Protein AF-A0A965PL81-F1 (afdb_monomer_lite)

Structure (mmCIF, N/CA/C/O backbone):
data_AF-A0A965PL81-F1
#
_entry.id   AF-A0A965PL81-F1
#
loop_
_atom_site.group_PDB
_atom_site.id
_atom_site.type_symbol
_atom_site.label_atom_id
_atom_site.label_alt_id
_atom_site.label_comp_id
_atom_site.label_asym_id
_atom_site.label_entity_id
_atom_site.label_seq_id
_atom_site.pdbx_PDB_ins_code
_atom_site.Cartn_x
_atom_site.Cartn_y
_atom_site.Cartn_z
_atom_site.occupancy
_atom_site.B_iso_or_equiv
_atom_site.auth_seq_id
_atom_site.auth_comp_id
_atom_site.auth_asym_id
_atom_site.auth_atom_id
_atom_site.pdbx_PDB_model_num
ATOM 1 N N . MET A 1 1 ? -4.608 -69.987 -64.973 1.00 38.00 1 MET A N 1
ATOM 2 C CA . MET A 1 1 ? -3.861 -70.265 -63.723 1.00 38.00 1 MET A CA 1
ATOM 3 C C . MET A 1 1 ? -4.511 -69.436 -62.620 1.00 38.00 1 MET A C 1
ATOM 5 O O . MET A 1 1 ? -4.410 -68.225 -62.672 1.00 38.00 1 MET A O 1
ATOM 9 N N . LEU A 1 2 ? -5.553 -69.946 -61.957 1.00 39.06 2 LEU A N 1
ATOM 10 C CA . LEU A 1 2 ? -5.552 -70.720 -60.700 1.00 39.06 2 LEU A CA 1
ATOM 11 C C . LEU A 1 2 ? -5.073 -69.939 -59.453 1.00 39.06 2 LEU A C 1
ATOM 13 O O . LEU A 1 2 ? -3.874 -69.808 -59.262 1.00 39.06 2 LEU A O 1
ATOM 17 N N . ARG A 1 3 ? -6.075 -69.593 -58.613 1.00 40.69 3 ARG A N 1
ATOM 18 C CA . ARG A 1 3 ? -6.125 -69.530 -57.124 1.00 40.69 3 ARG A CA 1
ATOM 19 C C . ARG A 1 3 ? -5.273 -68.430 -56.462 1.00 40.69 3 ARG A C 1
ATOM 21 O O . ARG A 1 3 ? -4.083 -68.348 -56.701 1.00 40.69 3 ARG A O 1
ATOM 28 N N . GLY A 1 4 ? -5.866 -67.464 -55.750 1.00 41.31 4 GLY A N 1
ATOM 29 C CA . GLY A 1 4 ? -6.492 -67.624 -54.420 1.00 41.31 4 GLY A CA 1
ATOM 30 C C . GLY A 1 4 ? -5.365 -67.520 -53.380 1.00 41.31 4 GLY A C 1
ATOM 31 O O . GLY A 1 4 ? -4.431 -68.296 -53.459 1.00 41.31 4 GLY A O 1
ATOM 32 N N . ASP A 1 5 ? -5.288 -66.523 -52.498 1.00 46.19 5 ASP A N 1
ATOM 33 C CA . ASP A 1 5 ? -6.242 -66.377 -51.406 1.00 46.19 5 ASP A CA 1
ATOM 34 C C . ASP A 1 5 ? -6.274 -64.976 -50.779 1.00 46.19 5 ASP A C 1
ATOM 36 O O . ASP A 1 5 ? -5.273 -64.275 -50.635 1.00 46.19 5 ASP A O 1
ATOM 40 N N . ARG A 1 6 ? -7.492 -64.613 -50.367 1.00 46.56 6 ARG A N 1
ATOM 41 C CA . ARG A 1 6 ? -7.801 -63.532 -49.433 1.00 46.56 6 ARG A CA 1
ATOM 42 C C . ARG A 1 6 ? -7.511 -64.026 -48.020 1.00 46.56 6 ARG A C 1
ATOM 44 O O . ARG A 1 6 ? -7.996 -65.090 -47.654 1.00 46.56 6 ARG A O 1
ATOM 51 N N . LEU A 1 7 ? -6.918 -63.178 -47.188 1.00 42.06 7 LEU A N 1
ATOM 52 C CA . LEU A 1 7 ? -7.217 -63.162 -45.757 1.00 42.06 7 LEU A CA 1
ATOM 53 C C . LEU A 1 7 ? -7.466 -61.713 -45.327 1.00 42.06 7 LEU A C 1
ATOM 55 O O . LEU A 1 7 ? -6.556 -60.895 -45.241 1.00 42.06 7 LEU A O 1
ATOM 59 N N . LEU A 1 8 ? -8.742 -61.407 -45.098 1.00 37.81 8 LEU A N 1
ATOM 60 C CA . LEU A 1 8 ? -9.190 -60.291 -44.271 1.00 37.81 8 LEU A CA 1
ATOM 61 C C . LEU A 1 8 ? -9.129 -60.748 -42.810 1.00 37.81 8 LEU A C 1
ATOM 63 O O . LEU A 1 8 ? -9.652 -61.820 -42.511 1.00 37.81 8 LEU A O 1
ATOM 67 N N . ASN A 1 9 ? -8.595 -59.921 -41.901 1.00 38.94 9 ASN A N 1
ATOM 68 C CA . ASN A 1 9 ? -9.014 -59.989 -40.500 1.00 38.94 9 ASN A CA 1
ATOM 69 C C . ASN A 1 9 ? -8.972 -58.646 -39.728 1.00 38.94 9 ASN A C 1
ATOM 71 O O . ASN A 1 9 ? -7.915 -58.060 -39.526 1.00 38.94 9 ASN A O 1
ATOM 75 N N . GLN A 1 10 ? -10.171 -58.219 -39.302 1.00 45.00 10 GLN A N 1
ATOM 76 C CA . GLN A 1 10 ? -10.599 -57.710 -37.979 1.00 45.00 10 GLN A CA 1
ATOM 77 C C . GLN A 1 10 ? -9.993 -56.471 -37.284 1.00 45.00 10 GLN A C 1
ATOM 79 O O . GLN A 1 10 ? -9.976 -56.412 -36.058 1.00 45.00 10 GLN A O 1
ATOM 84 N N . ALA A 1 11 ? -9.657 -55.396 -37.993 1.00 45.06 11 ALA A N 1
ATOM 85 C CA . ALA A 1 11 ? -9.572 -54.085 -37.326 1.00 45.06 11 ALA A CA 1
ATOM 86 C C . ALA A 1 11 ? -10.031 -52.958 -38.248 1.00 45.06 11 ALA A C 1
ATOM 88 O O . ALA A 1 11 ? -9.206 -52.277 -38.843 1.00 45.06 11 ALA A O 1
ATOM 89 N N . GLY A 1 12 ? -11.351 -52.799 -38.402 1.00 42.25 12 GLY A N 1
ATOM 90 C CA . GLY A 1 12 ? -11.991 -51.822 -39.288 1.00 42.25 12 GLY A CA 1
ATOM 91 C C . GLY A 1 12 ? -11.489 -50.386 -39.119 1.00 42.25 12 GLY A C 1
ATOM 92 O O . GLY A 1 12 ? -12.113 -49.578 -38.441 1.00 42.25 12 GLY A O 1
ATOM 93 N N . VAL A 1 13 ? -10.389 -50.053 -39.794 1.00 37.22 13 VAL A N 1
ATOM 94 C CA . VAL A 1 13 ? -9.856 -48.700 -39.907 1.00 37.22 13 VAL A CA 1
ATOM 95 C C . VAL A 1 13 ? -9.478 -48.462 -41.359 1.00 37.22 13 VAL A C 1
ATOM 97 O O . VAL A 1 13 ? -8.619 -49.124 -41.941 1.00 37.22 13 VAL A O 1
ATOM 100 N N . TRP A 1 14 ? -10.158 -47.487 -41.945 1.00 38.66 14 TRP A N 1
ATOM 101 C CA . TRP A 1 14 ? -9.882 -46.971 -43.270 1.00 38.66 14 TRP A CA 1
ATOM 102 C C . TRP A 1 14 ? -8.499 -46.313 -43.293 1.00 38.66 14 TRP A C 1
ATOM 104 O O . TRP A 1 14 ? -8.280 -45.285 -42.652 1.00 38.66 14 TRP A O 1
ATOM 114 N N . VAL A 1 15 ? -7.565 -46.871 -44.067 1.00 37.22 15 VAL A N 1
ATOM 115 C CA . VAL A 1 15 ? -6.313 -46.188 -44.414 1.00 37.22 15 VAL A CA 1
ATOM 116 C C . VAL A 1 15 ? -6.620 -45.187 -45.525 1.00 37.22 15 VAL A C 1
ATOM 118 O O . VAL A 1 15 ? -6.573 -45.506 -46.712 1.00 37.22 15 VAL A O 1
ATOM 121 N N . LEU A 1 16 ? -6.950 -43.953 -45.142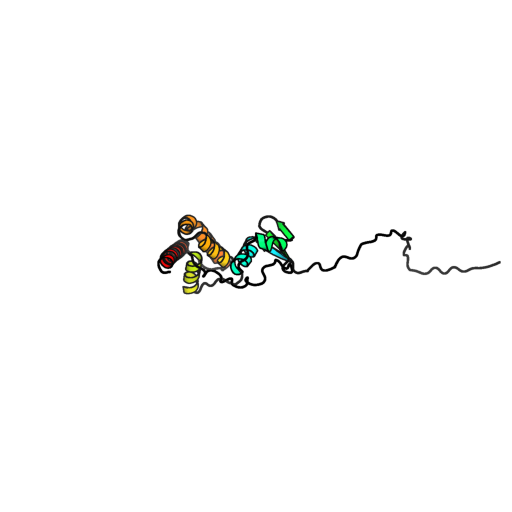 1.00 37.31 16 LEU A N 1
ATOM 122 C CA . LEU A 1 16 ? -7.003 -42.831 -46.074 1.00 37.31 16 LEU A CA 1
ATOM 123 C C . LEU A 1 16 ? -5.608 -42.216 -46.230 1.00 37.31 16 LEU A C 1
ATOM 125 O O . LEU A 1 16 ? -5.083 -41.503 -45.375 1.00 37.31 16 LEU A O 1
ATOM 129 N N . ARG A 1 17 ? -5.032 -42.561 -47.381 1.00 37.56 17 ARG A N 1
ATOM 130 C CA . ARG A 1 17 ? -3.884 -41.987 -48.088 1.00 37.56 17 ARG A CA 1
ATOM 131 C C . ARG A 1 17 ? -3.720 -40.484 -47.808 1.00 37.56 17 ARG A C 1
ATOM 133 O O . ARG A 1 17 ? -4.485 -39.667 -48.315 1.00 37.56 17 ARG A O 1
ATOM 140 N N . ARG A 1 18 ? -2.697 -40.103 -47.035 1.00 39.62 18 ARG A N 1
ATOM 141 C CA . ARG A 1 18 ? -2.335 -38.692 -46.836 1.00 39.62 18 ARG A CA 1
ATOM 142 C C . ARG A 1 18 ? -1.296 -38.285 -47.885 1.00 39.62 18 ARG A C 1
ATOM 144 O O . ARG A 1 18 ? -0.189 -38.811 -47.919 1.00 39.62 18 ARG A O 1
ATOM 151 N N . VAL A 1 19 ? -1.711 -37.379 -48.766 1.00 42.94 19 VAL A N 1
ATOM 152 C CA . VAL A 1 19 ? -0.905 -36.725 -49.803 1.00 42.94 19 VAL A CA 1
ATOM 153 C C . VAL A 1 19 ? 0.220 -35.910 -49.157 1.00 42.94 19 VAL A C 1
ATOM 155 O O . VAL A 1 19 ? 0.009 -35.229 -48.152 1.00 42.94 19 VAL A O 1
ATOM 158 N N . GLN A 1 20 ? 1.416 -35.998 -49.743 1.00 45.69 20 GLN A N 1
ATOM 159 C CA . GLN A 1 20 ? 2.579 -35.182 -49.410 1.00 45.69 20 GLN A CA 1
ATOM 160 C C . GLN A 1 20 ? 2.272 -33.698 -49.646 1.00 45.69 20 GLN A C 1
ATOM 162 O O . GLN A 1 20 ? 2.027 -33.275 -50.770 1.00 45.69 20 GLN A O 1
ATOM 167 N N . GLY A 1 21 ? 2.327 -32.907 -48.578 1.00 37.59 21 GLY A N 1
ATOM 168 C CA . GLY A 1 21 ? 2.384 -31.452 -48.629 1.00 37.59 21 GLY A CA 1
ATOM 169 C C . GLY A 1 21 ? 3.573 -30.998 -47.799 1.00 37.59 21 GLY A C 1
ATOM 170 O O . GLY A 1 21 ? 3.493 -30.945 -46.573 1.00 37.59 21 GLY A O 1
ATOM 171 N N . GLN A 1 22 ? 4.689 -30.722 -48.471 1.00 43.94 22 GLN A N 1
ATOM 172 C CA . GLN A 1 22 ? 5.864 -30.100 -47.877 1.00 43.94 22 GLN A CA 1
ATOM 173 C C . GLN A 1 22 ? 5.470 -28.752 -47.257 1.00 43.94 22 GLN A C 1
ATOM 175 O O . GLN A 1 22 ? 5.008 -27.848 -47.948 1.00 43.94 22 GLN A O 1
ATOM 180 N N . ARG A 1 23 ? 5.696 -28.594 -45.952 1.00 38.44 23 ARG A N 1
ATOM 181 C CA . ARG A 1 23 ? 5.949 -27.284 -45.348 1.00 38.44 23 ARG A CA 1
ATOM 182 C C . ARG A 1 23 ? 7.302 -27.354 -44.676 1.00 38.44 23 ARG A C 1
ATOM 184 O O . ARG A 1 23 ? 7.455 -27.951 -43.614 1.00 38.44 23 ARG A O 1
ATOM 191 N N . HIS A 1 24 ? 8.277 -26.738 -45.329 1.00 37.88 24 HIS A N 1
ATOM 192 C CA . HIS A 1 24 ? 9.499 -26.302 -44.683 1.00 37.88 24 HIS A CA 1
ATOM 193 C C . HIS A 1 24 ? 9.115 -25.309 -43.578 1.00 37.88 24 HIS A C 1
ATOM 195 O O . HIS A 1 24 ? 8.862 -24.140 -43.853 1.00 37.88 24 HIS A O 1
ATOM 201 N N . TYR A 1 25 ? 9.041 -25.776 -42.333 1.00 37.16 25 TYR A N 1
ATOM 202 C CA . TYR A 1 25 ? 9.106 -24.895 -41.173 1.00 37.16 25 TYR A CA 1
ATOM 203 C C . TYR A 1 25 ? 10.562 -24.829 -40.732 1.00 37.16 25 TYR A C 1
ATOM 205 O O . TYR A 1 25 ? 11.139 -25.801 -40.242 1.00 37.16 25 TYR A O 1
ATOM 213 N N . LEU A 1 26 ? 11.164 -23.671 -40.982 1.00 44.38 26 LEU A N 1
ATOM 214 C CA . LEU A 1 26 ? 12.484 -23.318 -40.495 1.00 44.38 26 LEU A CA 1
ATOM 215 C C . LEU A 1 26 ? 12.521 -23.474 -38.969 1.00 44.38 26 LEU A C 1
ATOM 217 O O . LEU A 1 26 ? 11.655 -22.984 -38.245 1.00 44.38 26 LEU A O 1
ATOM 221 N N . ARG A 1 27 ? 13.550 -24.184 -38.503 1.00 47.59 27 ARG A N 1
ATOM 222 C CA . ARG A 1 27 ? 13.958 -24.286 -37.101 1.00 47.59 27 ARG A CA 1
ATOM 223 C C . ARG A 1 27 ? 14.073 -22.893 -36.475 1.00 47.59 27 ARG A C 1
ATOM 225 O O . ARG A 1 27 ? 14.842 -22.069 -36.958 1.00 47.59 27 ARG A O 1
ATOM 232 N N . GLY A 1 28 ? 13.409 -22.694 -35.339 1.00 36.81 28 GLY A N 1
ATOM 233 C CA . GLY A 1 28 ? 13.574 -21.512 -34.493 1.00 36.81 28 GLY A CA 1
ATOM 234 C C . GLY A 1 28 ? 12.980 -21.713 -33.098 1.00 36.81 28 GLY A C 1
ATOM 235 O O . GLY A 1 28 ? 11.878 -21.265 -32.840 1.00 36.81 28 GLY A O 1
ATOM 236 N N . ARG A 1 29 ? 13.725 -22.422 -32.236 1.00 44.75 29 ARG A N 1
ATOM 237 C CA . ARG A 1 29 ? 13.631 -22.520 -30.759 1.00 44.75 29 ARG A CA 1
ATOM 238 C C . ARG A 1 29 ? 12.259 -22.696 -30.080 1.00 44.75 29 ARG A C 1
ATOM 240 O O . ARG A 1 29 ? 11.475 -21.773 -29.912 1.00 44.75 29 ARG A O 1
ATOM 247 N N . ALA A 1 30 ? 12.109 -23.881 -29.490 1.00 44.75 30 ALA A N 1
ATOM 248 C CA . ALA A 1 30 ? 11.284 -24.137 -28.320 1.00 44.75 30 ALA A CA 1
ATOM 249 C C . ALA A 1 30 ? 11.799 -23.389 -27.071 1.00 44.75 30 ALA A C 1
ATOM 251 O O . ALA A 1 30 ? 12.990 -23.453 -26.774 1.00 44.75 30 ALA A O 1
ATOM 252 N N . MET A 1 31 ? 10.890 -22.722 -26.352 1.00 41.06 31 MET A N 1
ATOM 253 C CA . MET A 1 31 ? 10.660 -22.796 -24.893 1.00 41.06 31 MET A CA 1
ATOM 254 C C . MET A 1 31 ? 9.582 -21.756 -24.555 1.00 41.06 31 MET A C 1
ATOM 256 O O . MET A 1 31 ? 9.882 -20.594 -24.305 1.00 41.06 31 MET A O 1
ATOM 260 N N . GLN A 1 32 ? 8.308 -22.152 -24.595 1.00 50.53 32 GLN A N 1
ATOM 261 C CA . GLN A 1 32 ? 7.257 -21.368 -23.944 1.00 50.53 32 GLN A CA 1
ATOM 262 C C . GLN A 1 32 ? 7.434 -21.601 -22.442 1.00 50.53 32 GLN A C 1
ATOM 264 O O . GLN A 1 32 ? 7.068 -22.658 -21.932 1.00 50.53 32 GLN A O 1
ATOM 269 N N . SER A 1 33 ? 8.111 -20.677 -21.761 1.00 46.44 33 SER A N 1
ATOM 270 C CA . SER A 1 33 ? 8.292 -20.733 -20.312 1.00 46.44 33 SER A CA 1
ATOM 271 C C . SER A 1 33 ? 6.929 -20.796 -19.625 1.00 46.44 33 SER A C 1
ATOM 273 O O . SER A 1 33 ? 6.115 -19.885 -19.732 1.00 46.44 33 SER A O 1
ATOM 275 N N . THR A 1 34 ? 6.684 -21.881 -18.898 1.00 59.72 34 THR A N 1
ATOM 276 C CA . THR A 1 34 ? 5.443 -22.192 -18.170 1.00 59.72 34 THR A CA 1
ATOM 277 C C . THR A 1 34 ? 5.207 -21.333 -16.923 1.00 59.72 34 THR A C 1
ATOM 279 O O . THR A 1 34 ? 4.278 -21.586 -16.163 1.00 59.72 34 THR A O 1
ATOM 282 N N . SER A 1 35 ? 6.019 -20.305 -16.681 1.00 80.62 35 SER A N 1
ATOM 283 C CA . SER A 1 35 ? 5.979 -19.489 -15.464 1.00 80.62 35 SER A CA 1
ATOM 284 C C . SER A 1 35 ? 5.274 -18.152 -15.686 1.00 80.62 35 SER A C 1
ATOM 286 O O . SER A 1 35 ? 5.841 -17.079 -15.449 1.00 80.62 35 SER A O 1
ATOM 288 N N . VAL A 1 36 ? 4.035 -18.218 -16.161 1.00 91.88 36 VAL A N 1
ATOM 289 C CA . VAL A 1 36 ? 3.173 -17.048 -16.325 1.00 91.88 36 VAL A CA 1
ATOM 290 C C . VAL A 1 36 ? 2.266 -16.912 -15.106 1.00 91.88 36 VAL A C 1
ATOM 292 O O . VAL A 1 36 ? 1.676 -17.891 -14.657 1.00 91.88 36 VAL A O 1
ATOM 295 N N . ILE A 1 37 ? 2.145 -15.698 -14.574 1.00 92.88 37 ILE A N 1
ATOM 296 C CA . ILE A 1 37 ? 1.226 -15.383 -13.475 1.00 92.88 37 ILE A CA 1
ATOM 297 C C . ILE A 1 37 ? 0.211 -14.334 -13.917 1.00 92.88 37 ILE A C 1
ATOM 299 O O . ILE A 1 37 ? 0.541 -13.435 -14.692 1.00 92.88 37 ILE A O 1
ATOM 303 N N . VAL A 1 38 ? -1.008 -14.417 -13.386 1.00 93.31 38 VAL A N 1
ATOM 304 C CA . VAL A 1 38 ? -1.975 -13.318 -13.453 1.00 93.31 38 VAL A CA 1
ATOM 305 C C . VAL A 1 38 ? -1.866 -12.532 -12.158 1.00 93.31 38 VAL A C 1
ATOM 307 O O . VAL A 1 38 ? -1.986 -13.089 -11.068 1.00 93.31 38 VAL A O 1
ATOM 310 N N . ALA A 1 39 ? -1.600 -11.242 -12.281 1.00 90.75 39 ALA A N 1
ATOM 311 C CA . ALA A 1 39 ? -1.402 -10.343 -11.159 1.00 90.75 39 ALA A CA 1
ATOM 312 C C . ALA A 1 39 ? -2.066 -9.004 -11.460 1.00 90.75 39 ALA A C 1
ATOM 314 O O . ALA A 1 39 ? -2.256 -8.633 -12.618 1.00 90.75 39 ALA A O 1
ATOM 315 N N . LYS A 1 40 ? -2.400 -8.243 -10.422 1.00 91.38 40 LYS A N 1
ATOM 316 C CA . LYS A 1 40 ? -2.841 -6.863 -10.623 1.00 91.38 40 LYS A CA 1
ATOM 317 C C . LYS A 1 40 ? -1.669 -5.991 -11.070 1.00 91.38 40 LYS A C 1
ATOM 319 O O . LYS A 1 40 ? -0.540 -6.216 -10.625 1.00 91.38 40 LYS A O 1
ATOM 324 N N . ARG A 1 41 ? -1.916 -4.968 -11.894 1.00 91.88 41 ARG A N 1
ATOM 325 C CA . ARG A 1 41 ? -0.883 -4.021 -12.356 1.00 91.88 41 ARG A CA 1
ATOM 326 C C . ARG A 1 41 ? -0.087 -3.467 -11.177 1.00 91.88 41 ARG A C 1
ATOM 328 O O . ARG A 1 41 ? 1.145 -3.446 -11.219 1.00 91.88 41 ARG A O 1
ATOM 335 N N . TRP A 1 42 ? -0.779 -3.098 -10.098 1.00 84.69 42 TRP A N 1
ATOM 336 C CA . TRP A 1 42 ? -0.139 -2.573 -8.896 1.00 84.69 42 TRP A CA 1
ATOM 337 C C . TRP A 1 42 ? 0.864 -3.564 -8.288 1.00 84.69 42 TRP A C 1
ATOM 339 O O . TRP A 1 42 ? 1.903 -3.144 -7.797 1.00 84.69 42 TRP A O 1
ATOM 349 N N . GLN A 1 43 ? 0.630 -4.879 -8.351 1.00 88.19 43 GLN A N 1
ATOM 350 C CA . GLN A 1 43 ? 1.556 -5.874 -7.789 1.00 88.19 43 GLN A CA 1
ATOM 351 C C . GLN A 1 43 ? 2.899 -5.873 -8.531 1.00 88.19 43 GLN A C 1
ATOM 353 O O . GLN A 1 43 ? 3.957 -5.996 -7.906 1.00 88.19 43 GLN A O 1
ATOM 358 N N . LEU A 1 44 ? 2.872 -5.682 -9.855 1.00 92.00 44 LEU A N 1
ATOM 359 C CA . LEU A 1 44 ? 4.087 -5.521 -10.649 1.00 92.00 44 LEU A CA 1
ATOM 360 C C . LEU A 1 44 ? 4.774 -4.185 -10.345 1.00 92.00 44 LEU A C 1
ATOM 362 O O . LEU A 1 44 ? 5.987 -4.172 -10.139 1.00 92.00 44 LEU A O 1
ATOM 366 N N . GLU A 1 45 ? 4.018 -3.088 -10.240 1.00 89.69 45 GLU A N 1
ATOM 367 C CA . GLU A 1 45 ? 4.549 -1.778 -9.827 1.00 89.69 45 GLU A CA 1
ATOM 368 C C . GLU A 1 45 ? 5.266 -1.853 -8.477 1.00 89.69 45 GLU A C 1
ATOM 370 O O . GLU A 1 45 ? 6.369 -1.325 -8.328 1.00 89.69 45 GLU A O 1
ATOM 375 N N . GLN A 1 46 ? 4.689 -2.569 -7.509 1.00 83.06 46 GLN A N 1
ATOM 376 C CA . GLN A 1 46 ? 5.305 -2.740 -6.197 1.00 83.06 46 GLN A CA 1
ATOM 377 C C . GLN A 1 46 ? 6.626 -3.488 -6.270 1.00 83.06 46 GLN A C 1
ATOM 379 O O . GLN A 1 46 ? 7.607 -3.076 -5.646 1.00 83.06 46 GLN A O 1
ATOM 384 N N . ARG A 1 47 ? 6.672 -4.562 -7.060 1.00 89.94 47 ARG A N 1
ATOM 385 C CA . ARG A 1 47 ? 7.911 -5.305 -7.284 1.00 89.94 47 ARG A CA 1
ATOM 386 C C . ARG A 1 47 ? 8.970 -4.431 -7.952 1.00 89.94 47 ARG A C 1
ATOM 388 O O . ARG A 1 47 ? 10.133 -4.511 -7.569 1.00 89.94 47 ARG A O 1
ATOM 395 N N . CYS A 1 48 ? 8.568 -3.586 -8.899 1.00 91.25 48 CYS A N 1
ATOM 396 C CA . CYS A 1 48 ? 9.457 -2.647 -9.573 1.00 91.25 48 CYS A CA 1
ATOM 397 C C . CYS A 1 48 ? 10.054 -1.637 -8.584 1.00 91.25 48 CYS A C 1
ATOM 399 O O . CYS A 1 48 ? 11.275 -1.552 -8.475 1.00 91.25 48 CYS A O 1
ATOM 401 N N . ARG A 1 49 ? 9.223 -0.966 -7.776 1.00 83.50 49 ARG A N 1
ATOM 402 C CA . ARG A 1 49 ? 9.685 0.012 -6.772 1.00 83.50 49 ARG A CA 1
ATOM 403 C C . ARG A 1 49 ? 10.595 -0.593 -5.706 1.00 83.50 49 ARG A C 1
ATOM 405 O O . ARG A 1 49 ? 11.591 0.013 -5.339 1.00 83.50 49 ARG A O 1
ATOM 412 N N . GLN A 1 50 ? 10.295 -1.804 -5.233 1.00 82.44 50 GLN A N 1
ATOM 413 C CA . GLN A 1 50 ? 11.154 -2.506 -4.269 1.00 82.44 50 GLN A CA 1
ATOM 414 C C . GLN A 1 50 ? 12.546 -2.825 -4.831 1.00 82.44 50 GLN A C 1
ATOM 416 O O . GLN A 1 50 ? 13.464 -3.107 -4.067 1.00 82.44 50 GLN A O 1
ATOM 421 N N . ARG A 1 51 ? 12.692 -2.836 -6.159 1.00 91.12 51 ARG A N 1
ATOM 422 C CA . ARG A 1 51 ? 13.871 -3.357 -6.851 1.00 91.12 51 ARG A CA 1
ATOM 423 C C . ARG A 1 51 ? 14.567 -2.312 -7.731 1.00 91.12 51 ARG A C 1
ATOM 425 O O . ARG A 1 51 ? 15.553 -2.652 -8.376 1.00 91.12 51 ARG A O 1
ATOM 432 N N . GLY A 1 52 ? 14.074 -1.073 -7.767 1.00 90.31 52 GLY A N 1
ATOM 433 C CA . GLY A 1 52 ? 14.655 0.018 -8.554 1.00 90.31 52 GLY A CA 1
ATOM 434 C C . GLY A 1 52 ? 14.308 -0.000 -10.043 1.00 90.31 52 GLY A C 1
ATOM 435 O O . GLY A 1 52 ? 15.072 0.512 -10.859 1.00 90.31 52 GLY A O 1
ATOM 436 N N . TYR A 1 53 ? 13.185 -0.609 -10.420 1.00 93.38 53 TYR A N 1
ATOM 437 C CA . TYR A 1 53 ? 12.690 -0.632 -11.799 1.00 93.38 53 TYR A CA 1
ATOM 438 C C . TYR A 1 53 ? 11.458 0.265 -11.951 1.00 93.38 53 TYR A C 1
ATOM 440 O O . TYR A 1 53 ? 10.741 0.547 -10.989 1.00 93.38 53 TYR A O 1
ATOM 448 N N . THR A 1 54 ? 11.175 0.657 -13.184 1.00 92.62 54 THR A N 1
ATOM 449 C CA . THR A 1 54 ? 9.918 1.264 -13.627 1.00 92.62 54 THR A CA 1
ATOM 450 C C . THR A 1 54 ? 9.084 0.245 -14.405 1.00 92.62 54 THR A C 1
ATOM 452 O O . THR A 1 54 ? 9.617 -0.727 -14.944 1.00 92.62 54 THR A O 1
ATOM 455 N N . LEU A 1 55 ? 7.769 0.470 -14.522 1.00 93.25 55 LEU A N 1
ATOM 456 C CA . LEU A 1 55 ? 6.917 -0.393 -15.353 1.00 93.25 55 LEU A CA 1
ATOM 457 C C . LEU A 1 55 ? 7.354 -0.436 -16.815 1.00 93.25 55 LEU A C 1
ATOM 459 O O . LEU A 1 55 ? 7.206 -1.469 -17.459 1.00 93.25 55 LEU A O 1
ATOM 463 N N . ASN A 1 56 ? 7.861 0.683 -17.333 1.00 94.31 56 ASN A N 1
ATOM 464 C CA . ASN A 1 56 ? 8.283 0.770 -18.722 1.00 94.31 56 ASN A CA 1
ATOM 465 C C . ASN A 1 56 ? 9.499 -0.129 -18.988 1.00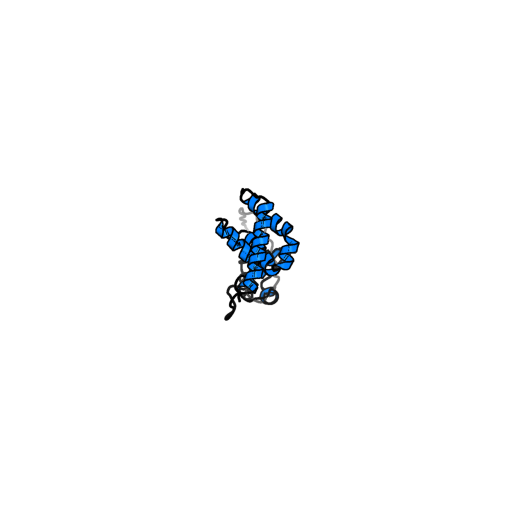 94.31 56 ASN A C 1
ATOM 467 O O . ASN A 1 56 ? 9.514 -0.870 -19.964 1.00 94.31 56 ASN A O 1
ATOM 471 N N . GLU A 1 57 ? 10.474 -0.139 -18.075 1.00 93.00 57 GLU A N 1
ATOM 472 C CA . GLU A 1 57 ? 11.660 -1.001 -18.179 1.00 93.00 57 GLU A CA 1
ATOM 473 C C . GLU A 1 57 ? 11.311 -2.493 -18.164 1.00 93.00 57 GLU A C 1
ATOM 475 O O . GLU A 1 57 ? 11.962 -3.290 -18.837 1.00 93.00 57 GLU A O 1
ATOM 480 N N . VAL A 1 58 ? 10.274 -2.880 -17.416 1.00 95.44 58 VAL A N 1
ATOM 481 C CA . VAL A 1 58 ? 9.856 -4.284 -17.306 1.00 95.44 58 VAL A CA 1
ATOM 482 C C . VAL A 1 58 ? 8.726 -4.646 -18.269 1.00 95.44 58 VAL A C 1
ATOM 484 O O . VAL A 1 58 ? 8.268 -5.785 -18.254 1.00 95.44 58 VAL A O 1
ATOM 487 N N . ALA A 1 59 ? 8.262 -3.724 -19.118 1.00 93.94 59 ALA A N 1
ATOM 488 C CA . ALA A 1 59 ? 7.059 -3.913 -19.933 1.00 93.94 59 ALA A CA 1
ATOM 489 C C . ALA A 1 59 ? 7.122 -5.168 -20.819 1.00 93.94 59 ALA A C 1
ATOM 491 O O . ALA A 1 59 ? 6.092 -5.791 -21.059 1.00 93.94 59 ALA A O 1
ATOM 492 N N . ALA A 1 60 ? 8.326 -5.579 -21.229 1.00 93.38 60 ALA A N 1
ATOM 493 C CA . ALA A 1 60 ? 8.560 -6.776 -22.033 1.00 93.38 60 ALA A CA 1
ATOM 494 C C . ALA A 1 60 ? 8.200 -8.098 -21.323 1.00 93.38 60 ALA A C 1
ATOM 496 O O . ALA A 1 60 ? 7.975 -9.096 -21.996 1.00 93.38 60 ALA A O 1
ATOM 497 N N . CYS A 1 61 ? 8.115 -8.129 -19.984 1.00 94.81 61 CYS A N 1
ATOM 498 C CA . CYS A 1 61 ? 7.624 -9.314 -19.269 1.00 94.81 61 CYS A CA 1
ATOM 499 C C . CYS A 1 61 ? 6.089 -9.399 -19.215 1.00 94.81 61 CYS A C 1
ATOM 501 O O . CYS A 1 61 ? 5.552 -10.409 -18.771 1.00 94.81 61 CYS A O 1
ATOM 503 N N . VAL A 1 62 ? 5.362 -8.363 -19.646 1.00 95.50 62 VAL A N 1
ATOM 504 C CA . VAL A 1 62 ? 3.894 -8.358 -19.662 1.00 95.50 62 VAL A CA 1
ATOM 505 C C . VAL A 1 62 ? 3.413 -8.905 -21.003 1.00 95.50 62 VAL A C 1
ATOM 507 O O . VAL A 1 62 ? 3.581 -8.256 -22.032 1.00 95.50 62 VAL A O 1
ATOM 510 N N . VAL A 1 63 ? 2.794 -10.085 -20.991 1.00 95.06 63 VAL A N 1
ATOM 511 C CA . VAL A 1 63 ? 2.366 -10.794 -22.211 1.00 95.06 63 VAL A CA 1
ATOM 512 C C . VAL A 1 63 ? 0.900 -10.545 -22.572 1.00 95.06 63 VAL A C 1
ATOM 514 O O . VAL A 1 63 ? 0.527 -10.699 -23.731 1.00 95.06 63 VAL A O 1
ATOM 517 N N . ALA A 1 64 ? 0.069 -10.127 -21.611 1.00 94.62 64 ALA A N 1
ATOM 518 C CA . ALA A 1 64 ? -1.302 -9.677 -21.865 1.00 94.62 64 ALA A CA 1
ATOM 519 C C . ALA A 1 64 ? -1.774 -8.668 -20.808 1.00 94.62 64 ALA A C 1
ATOM 521 O O . ALA A 1 64 ? -1.306 -8.679 -19.665 1.00 94.62 64 ALA A O 1
ATOM 522 N N . ARG A 1 65 ? -2.719 -7.801 -21.187 1.00 96.12 65 ARG A N 1
ATOM 523 C CA . ARG A 1 65 ? -3.328 -6.786 -20.317 1.00 96.12 65 ARG A CA 1
ATOM 524 C C . ARG A 1 65 ? -4.845 -6.850 -20.452 1.00 96.12 65 ARG A C 1
ATOM 526 O O . ARG A 1 65 ? -5.351 -6.704 -21.559 1.00 96.12 65 ARG A O 1
ATOM 533 N N . ASP A 1 66 ? -5.535 -7.018 -19.332 1.00 94.06 66 ASP A N 1
ATOM 534 C CA . ASP A 1 66 ? -6.991 -6.948 -19.229 1.00 94.06 66 ASP A CA 1
ATOM 535 C C . ASP A 1 66 ? -7.369 -6.002 -18.082 1.00 94.06 66 ASP A C 1
ATOM 537 O O . ASP A 1 66 ? -7.364 -6.371 -16.904 1.00 94.06 66 ASP A O 1
ATOM 541 N N . GLY A 1 67 ? -7.586 -4.727 -18.416 1.00 91.50 67 GLY A N 1
ATOM 542 C CA . GLY A 1 67 ? -7.773 -3.664 -17.429 1.00 91.50 67 GLY A CA 1
ATOM 543 C C . GLY A 1 67 ? -6.626 -3.614 -16.409 1.00 91.50 67 GLY A C 1
ATOM 544 O O . GLY A 1 67 ? -5.465 -3.383 -16.764 1.00 91.50 67 GLY A O 1
ATOM 545 N N . ASP A 1 68 ? -6.963 -3.841 -15.136 1.00 89.94 68 ASP A N 1
ATOM 546 C CA . ASP A 1 68 ? -6.004 -3.898 -14.023 1.00 89.94 68 ASP A CA 1
ATOM 547 C C . ASP A 1 68 ? -5.372 -5.291 -13.822 1.00 89.94 68 ASP A C 1
ATOM 549 O O . ASP A 1 68 ? -4.441 -5.442 -13.039 1.00 89.94 68 ASP A O 1
ATOM 553 N N . SER A 1 69 ? -5.846 -6.327 -14.515 1.00 93.12 69 SER A N 1
ATOM 554 C CA . SER A 1 69 ? -5.312 -7.691 -14.431 1.00 93.12 69 SER A CA 1
ATOM 555 C C . SER A 1 69 ? -4.314 -7.933 -15.566 1.00 93.12 69 SER A C 1
ATOM 557 O O . SER A 1 69 ? -4.667 -7.946 -16.744 1.00 93.12 69 SER A O 1
ATOM 559 N N . TRP A 1 70 ? -3.036 -8.094 -15.236 1.00 95.62 70 TRP A N 1
ATOM 560 C CA . TRP A 1 70 ? -1.958 -8.303 -16.201 1.00 95.62 70 TRP A CA 1
ATOM 561 C C . TRP A 1 70 ? -1.425 -9.728 -16.120 1.00 95.62 70 TRP A C 1
ATOM 563 O O . TRP A 1 70 ? -1.266 -10.301 -15.042 1.00 95.62 70 TRP A O 1
ATOM 573 N N . THR A 1 71 ? -1.119 -10.286 -17.285 1.00 95.56 71 THR A N 1
ATOM 574 C CA . THR A 1 71 ? -0.485 -11.595 -17.422 1.00 95.56 71 THR A CA 1
ATOM 575 C C . THR A 1 71 ? 1.011 -11.377 -17.619 1.00 95.56 71 THR A C 1
ATOM 577 O O . THR A 1 71 ? 1.420 -10.688 -18.556 1.00 95.56 71 THR A O 1
ATOM 580 N N . ILE A 1 72 ? 1.825 -11.914 -16.713 1.00 95.12 72 ILE A N 1
ATOM 581 C CA . ILE A 1 72 ? 3.249 -11.593 -16.588 1.00 95.12 72 ILE A CA 1
ATOM 582 C C . ILE A 1 72 ? 4.067 -12.872 -16.718 1.00 95.12 72 ILE A C 1
ATOM 584 O O . ILE A 1 72 ? 3.902 -13.798 -15.923 1.00 95.12 72 ILE A O 1
ATOM 588 N N . ASP A 1 73 ? 4.984 -12.905 -17.680 1.00 94.81 73 ASP A N 1
ATOM 589 C CA . ASP A 1 73 ? 5.993 -13.950 -17.790 1.00 94.81 73 ASP A CA 1
ATOM 590 C C . ASP A 1 73 ? 7.129 -13.690 -16.790 1.00 94.81 73 ASP A C 1
ATOM 592 O O . ASP A 1 73 ? 7.984 -12.819 -16.969 1.00 94.81 73 ASP A O 1
ATOM 596 N N . THR A 1 74 ? 7.156 -14.476 -15.717 1.00 93.19 74 THR A N 1
ATOM 597 C CA . THR A 1 74 ? 8.184 -14.373 -14.672 1.00 93.19 74 THR A CA 1
ATOM 598 C C . THR A 1 74 ? 9.527 -15.000 -15.073 1.00 93.19 74 THR A C 1
ATOM 600 O O . THR A 1 74 ? 10.540 -14.777 -14.397 1.00 93.19 74 THR A O 1
ATOM 603 N N . ALA A 1 75 ? 9.583 -15.743 -16.187 1.00 92.44 75 ALA A N 1
ATOM 604 C CA . ALA A 1 75 ? 10.821 -16.241 -16.789 1.00 92.44 75 ALA A CA 1
ATOM 605 C C . ALA A 1 75 ? 11.468 -15.227 -17.746 1.00 92.44 75 ALA A C 1
ATOM 607 O O . ALA A 1 75 ? 12.665 -15.342 -18.028 1.00 92.44 75 ALA A O 1
ATOM 608 N N . HIS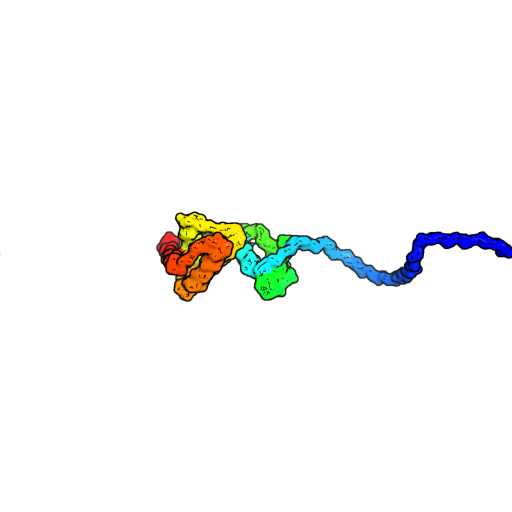 A 1 76 ? 10.758 -14.178 -18.159 1.00 91.94 76 HIS A N 1
ATOM 609 C CA . HIS A 1 76 ? 11.325 -13.157 -19.034 1.00 91.94 76 HIS A CA 1
ATOM 610 C C . HIS A 1 76 ? 12.548 -12.454 -18.390 1.00 91.94 76 HIS A C 1
ATOM 612 O O . HIS A 1 76 ? 12.515 -12.139 -17.196 1.00 91.94 76 HIS A O 1
ATOM 618 N N . PRO A 1 77 ? 13.641 -12.162 -19.129 1.00 93.06 77 PRO A N 1
ATOM 619 C CA . PRO A 1 77 ? 14.823 -11.475 -18.585 1.00 93.06 77 PRO A CA 1
ATOM 620 C C . PRO A 1 77 ? 14.527 -10.105 -17.961 1.00 93.06 77 PRO A C 1
ATOM 622 O O . PRO A 1 77 ? 15.141 -9.742 -16.965 1.00 93.06 77 PRO A O 1
ATOM 625 N N . ALA A 1 78 ? 13.551 -9.378 -18.512 1.00 92.31 78 ALA A N 1
ATOM 626 C CA . ALA A 1 78 ? 13.103 -8.088 -17.982 1.00 92.31 78 ALA A CA 1
ATOM 627 C C . ALA A 1 78 ? 12.245 -8.196 -16.706 1.00 92.31 78 ALA A C 1
ATOM 629 O O . ALA A 1 78 ? 11.916 -7.172 -16.114 1.00 92.31 78 ALA A O 1
ATOM 630 N N . TYR A 1 79 ? 11.849 -9.401 -16.276 1.00 93.94 79 TYR A N 1
ATOM 631 C CA . TYR A 1 79 ? 11.110 -9.549 -15.026 1.00 93.94 79 TYR A CA 1
ATOM 632 C C . TYR A 1 79 ? 12.029 -9.195 -13.843 1.00 93.94 79 TYR A C 1
ATOM 634 O O . TYR A 1 79 ? 13.095 -9.803 -13.694 1.00 93.94 79 TYR A O 1
ATOM 642 N N . PRO A 1 80 ? 11.647 -8.245 -12.970 1.00 92.88 80 PRO A N 1
ATOM 643 C CA . PRO A 1 80 ? 12.532 -7.728 -11.931 1.00 92.88 80 PRO A CA 1
ATOM 644 C C . PRO A 1 80 ? 12.671 -8.765 -10.817 1.00 92.88 80 PRO A C 1
ATOM 646 O O . PRO A 1 80 ? 11.907 -8.718 -9.861 1.00 92.88 80 PRO A O 1
ATOM 649 N N . ARG A 1 81 ? 13.596 -9.734 -10.931 1.00 92.69 81 ARG A N 1
ATOM 650 C CA . ARG A 1 81 ? 13.797 -10.845 -9.966 1.00 92.69 81 ARG A CA 1
ATOM 651 C C . ARG A 1 81 ? 14.558 -10.460 -8.702 1.00 92.69 81 ARG A C 1
ATOM 653 O O . ARG A 1 81 ? 14.256 -11.009 -7.645 1.00 92.69 81 ARG A O 1
ATOM 660 N N . GLY A 1 82 ? 15.473 -9.508 -8.804 1.00 90.38 82 GLY A N 1
ATOM 661 C CA . GLY A 1 82 ? 16.228 -8.934 -7.692 1.00 90.38 82 GLY A CA 1
ATOM 662 C C . GLY A 1 82 ? 16.306 -7.418 -7.832 1.00 90.38 82 GLY A C 1
ATOM 663 O O . GLY A 1 82 ? 15.910 -6.883 -8.869 1.00 90.38 82 GLY A O 1
ATOM 664 N N . ALA A 1 83 ? 16.775 -6.734 -6.789 1.00 90.50 83 ALA A N 1
ATOM 665 C CA . ALA A 1 83 ? 17.063 -5.304 -6.859 1.00 90.50 83 ALA A CA 1
ATOM 666 C C . ALA A 1 83 ? 18.185 -5.018 -7.869 1.00 90.50 83 ALA A C 1
ATOM 668 O O . ALA A 1 83 ? 19.059 -5.863 -8.077 1.00 90.50 83 ALA A O 1
ATOM 669 N N . LYS A 1 84 ? 18.152 -3.847 -8.516 1.00 90.00 84 LYS A N 1
ATOM 670 C CA . LYS A 1 84 ? 19.278 -3.385 -9.335 1.00 90.00 84 LYS A CA 1
ATOM 671 C C . LYS A 1 84 ? 20.535 -3.249 -8.461 1.00 90.00 84 LYS A C 1
ATOM 673 O O . LYS A 1 84 ? 20.421 -2.861 -7.297 1.00 90.00 84 LYS A O 1
ATOM 678 N N . PRO A 1 85 ? 21.733 -3.527 -9.001 1.00 90.19 85 PRO A N 1
ATOM 679 C CA . PRO A 1 85 ? 22.976 -3.208 -8.310 1.00 90.19 85 PRO A CA 1
ATOM 680 C C . PRO A 1 85 ? 23.001 -1.728 -7.909 1.00 90.19 85 PRO A C 1
ATOM 682 O O . PRO A 1 85 ? 22.708 -0.865 -8.733 1.00 90.19 85 PRO A O 1
ATOM 685 N N . GLY A 1 86 ? 23.313 -1.443 -6.643 1.00 86.25 86 GLY A N 1
ATOM 686 C CA . GLY A 1 86 ? 23.336 -0.076 -6.113 1.00 86.25 86 GLY A CA 1
ATOM 687 C C . GLY A 1 86 ? 21.961 0.542 -5.826 1.00 86.25 86 GLY A C 1
ATOM 688 O O . GLY A 1 86 ? 21.896 1.726 -5.514 1.00 86.25 86 GLY A O 1
ATOM 689 N N . TRP A 1 87 ? 20.867 -0.223 -5.918 1.00 85.31 87 TRP A N 1
ATOM 690 C CA . TRP A 1 87 ? 19.556 0.238 -5.462 1.00 85.31 87 TRP A CA 1
ATOM 691 C C . TRP A 1 87 ? 19.410 0.044 -3.954 1.00 85.31 87 TRP A C 1
ATOM 693 O O . TRP A 1 87 ? 19.259 -1.087 -3.486 1.00 85.31 87 TRP A O 1
ATOM 703 N N . ASP A 1 88 ? 19.396 1.153 -3.222 1.00 77.94 88 ASP A N 1
ATOM 704 C CA . ASP A 1 88 ? 18.937 1.190 -1.837 1.00 77.94 88 ASP A CA 1
ATOM 705 C C . ASP A 1 88 ? 17.460 1.621 -1.834 1.00 77.94 88 ASP A C 1
ATOM 707 O O . ASP A 1 88 ? 17.149 2.724 -2.303 1.00 77.94 88 ASP A O 1
ATOM 711 N N . PRO A 1 89 ? 16.507 0.758 -1.425 1.00 70.69 89 PRO A N 1
ATOM 712 C CA . PRO A 1 89 ? 15.112 1.158 -1.379 1.00 70.69 89 PRO A CA 1
ATOM 713 C C . PRO A 1 89 ? 14.953 2.321 -0.392 1.00 70.69 89 PRO A C 1
ATOM 715 O O . PRO A 1 89 ? 15.477 2.247 0.720 1.00 70.69 89 PRO A O 1
ATOM 718 N N . PRO A 1 90 ? 14.198 3.376 -0.749 1.00 64.44 90 PRO A N 1
ATOM 719 C CA . PRO A 1 90 ? 13.946 4.456 0.190 1.00 64.44 90 PRO A CA 1
ATOM 720 C C . PRO A 1 90 ? 13.313 3.872 1.460 1.00 64.44 90 PRO A C 1
ATOM 722 O O . PRO A 1 90 ? 12.448 2.986 1.354 1.00 64.44 90 PRO A O 1
ATOM 725 N N . PRO A 1 91 ? 13.732 4.329 2.654 1.00 61.38 91 PRO A N 1
ATOM 726 C CA . PRO A 1 91 ? 13.152 3.844 3.890 1.00 61.38 91 PRO A CA 1
ATOM 727 C C . PRO A 1 91 ? 11.636 4.067 3.834 1.00 61.38 91 PRO A C 1
ATOM 729 O O . PRO A 1 91 ? 11.194 5.136 3.400 1.00 61.38 91 PRO A O 1
ATOM 732 N N . PRO A 1 92 ? 10.823 3.070 4.225 1.00 64.56 92 PRO A N 1
ATOM 733 C CA . PRO A 1 92 ? 9.379 3.232 4.246 1.00 64.56 92 PRO A CA 1
ATOM 734 C C .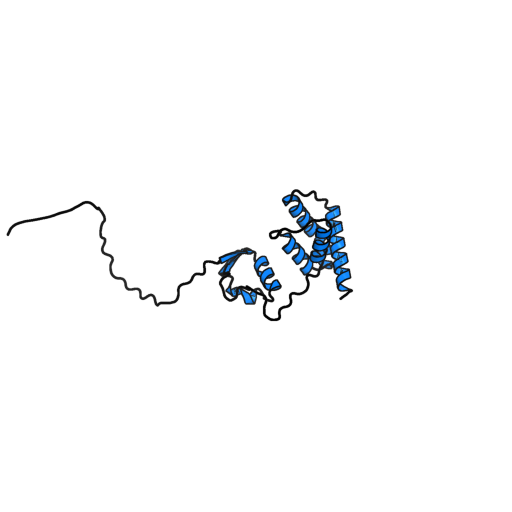 PRO A 1 92 ? 9.051 4.418 5.159 1.00 64.56 92 PRO A C 1
ATOM 736 O O . PRO A 1 92 ? 9.399 4.418 6.342 1.00 64.56 92 PRO A O 1
ATOM 739 N N . ALA A 1 93 ? 8.461 5.464 4.588 1.00 76.38 93 ALA A N 1
ATOM 740 C CA . ALA A 1 93 ? 8.201 6.716 5.277 1.00 76.38 93 ALA A CA 1
ATOM 741 C C . ALA A 1 93 ? 6.874 7.298 4.793 1.00 76.38 93 ALA A C 1
ATOM 743 O O . ALA A 1 93 ? 6.667 7.484 3.597 1.00 76.38 93 ALA A O 1
ATOM 744 N N . GLY A 1 94 ? 5.987 7.607 5.740 1.00 91.25 94 GLY A N 1
ATOM 745 C CA . GLY A 1 94 ? 4.691 8.208 5.452 1.00 91.25 94 GLY A CA 1
ATOM 746 C C . GLY A 1 94 ? 3.585 7.770 6.417 1.00 91.25 94 GLY A C 1
ATOM 747 O O . GLY A 1 94 ? 3.837 7.033 7.380 1.00 91.25 94 GLY A O 1
ATOM 748 N N . PRO A 1 95 ? 2.351 8.263 6.206 1.00 94.81 95 PRO A N 1
ATOM 749 C CA . PRO A 1 95 ? 1.213 7.960 7.067 1.00 94.81 95 PRO A CA 1
ATOM 750 C C . PRO A 1 95 ? 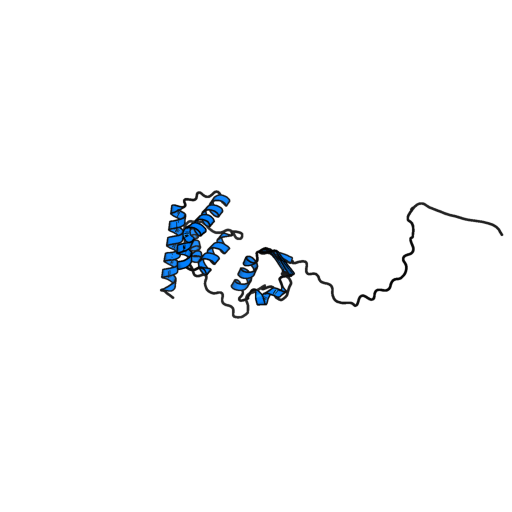0.871 6.472 7.143 1.00 94.81 95 PRO A C 1
ATOM 752 O O . PRO A 1 95 ? 0.466 6.003 8.201 1.00 94.81 95 PRO A O 1
ATOM 755 N N . GLY A 1 96 ? 1.024 5.706 6.067 1.00 93.69 96 GLY A N 1
ATOM 756 C CA . GLY A 1 96 ? 0.745 4.275 6.088 1.00 93.69 96 GLY A CA 1
ATOM 757 C C . GLY A 1 96 ? 1.805 3.479 6.835 1.00 93.69 96 GLY A C 1
ATOM 758 O O . GLY A 1 96 ? 1.468 2.569 7.593 1.00 93.69 96 GLY A O 1
ATOM 759 N N . THR A 1 97 ? 3.074 3.863 6.717 1.00 91.94 97 THR A N 1
ATOM 760 C CA . THR A 1 97 ? 4.145 3.297 7.540 1.00 91.94 97 THR A CA 1
ATOM 761 C C . THR A 1 97 ? 3.887 3.552 9.029 1.00 91.94 97 THR A C 1
ATOM 763 O O . THR A 1 97 ? 3.976 2.630 9.843 1.00 91.94 97 THR A O 1
ATOM 766 N N . GLU A 1 98 ? 3.503 4.775 9.401 1.00 94.25 98 GLU A N 1
ATOM 767 C CA . GLU A 1 98 ? 3.152 5.112 10.787 1.00 94.25 98 GLU A CA 1
ATOM 768 C C . GLU A 1 98 ? 1.892 4.384 11.270 1.00 94.25 98 GLU A C 1
ATOM 770 O O . GLU A 1 98 ? 1.852 3.894 12.397 1.00 94.25 98 GLU A O 1
ATOM 775 N N . MET A 1 99 ? 0.887 4.232 10.408 1.00 94.50 99 MET A N 1
ATOM 776 C CA . MET A 1 99 ? -0.315 3.454 10.703 1.00 94.50 99 MET A CA 1
ATOM 777 C C . MET A 1 99 ? 0.040 2.004 11.038 1.00 94.50 99 MET A C 1
ATOM 779 O O . MET A 1 99 ? -0.437 1.467 12.037 1.00 94.50 99 MET A O 1
ATOM 783 N N . LYS A 1 100 ? 0.909 1.372 10.242 1.00 91.75 100 LYS A N 1
ATOM 784 C CA . LYS A 1 100 ? 1.351 -0.007 10.487 1.00 91.75 100 LYS A CA 1
ATOM 785 C C . LYS A 1 100 ? 2.089 -0.150 11.815 1.00 91.75 100 LYS A C 1
ATOM 787 O O . LYS A 1 100 ? 1.856 -1.129 12.516 1.00 91.75 100 LYS A O 1
ATOM 792 N N . LYS A 1 101 ? 2.924 0.826 12.192 1.00 90.69 101 LYS A N 1
ATOM 793 C CA . LYS A 1 101 ? 3.579 0.848 13.514 1.00 90.69 101 LYS A CA 1
ATOM 794 C C . LYS A 1 101 ? 2.550 0.895 14.645 1.00 90.69 101 LYS A C 1
ATOM 796 O O . LYS A 1 101 ? 2.663 0.134 15.601 1.00 90.69 101 LYS A O 1
ATOM 801 N N . LEU A 1 102 ? 1.531 1.748 14.521 1.00 92.94 102 LEU A N 1
ATOM 802 C CA . LEU A 1 102 ? 0.461 1.873 15.519 1.00 92.94 102 LEU A CA 1
ATOM 803 C C . LEU A 1 102 ? -0.379 0.594 15.635 1.00 92.94 102 LEU A C 1
ATOM 805 O O . LEU A 1 102 ? -0.705 0.183 16.743 1.00 92.94 102 LEU A O 1
ATOM 809 N N . LEU A 1 103 ? -0.699 -0.053 14.511 1.00 91.06 103 LEU A N 1
ATOM 810 C CA . LEU A 1 103 ? -1.421 -1.330 14.499 1.00 91.06 103 LEU A CA 1
ATOM 811 C C . LEU A 1 103 ? -0.586 -2.463 15.114 1.00 91.06 103 LEU A C 1
ATOM 813 O O . LEU A 1 103 ? -1.091 -3.228 15.933 1.00 91.06 103 LEU A O 1
ATOM 817 N N . ALA A 1 104 ? 0.707 -2.529 14.790 1.00 90.31 104 ALA A N 1
ATOM 818 C CA . ALA A 1 104 ? 1.616 -3.512 15.372 1.00 90.31 104 ALA A CA 1
ATOM 819 C C . ALA A 1 104 ? 1.761 -3.335 16.893 1.00 90.31 104 ALA A C 1
ATOM 821 O O . ALA A 1 104 ? 1.806 -4.326 17.618 1.00 90.31 104 ALA A O 1
ATOM 822 N N . ALA A 1 105 ? 1.760 -2.091 17.389 1.00 87.50 105 ALA A N 1
ATOM 823 C CA . ALA A 1 105 ? 1.833 -1.789 18.821 1.00 87.50 105 ALA A CA 1
ATOM 824 C C . ALA A 1 105 ? 0.638 -2.331 19.629 1.00 87.50 105 ALA A C 1
ATOM 826 O O . ALA A 1 105 ? 0.757 -2.517 20.837 1.00 87.50 105 ALA A O 1
ATOM 827 N N . VAL A 1 106 ? -0.492 -2.615 18.974 1.00 87.00 106 VAL A N 1
ATOM 828 C CA . VAL A 1 106 ? -1.678 -3.238 19.587 1.00 87.00 106 VAL A CA 1
ATOM 829 C C . VAL A 1 106 ? -1.858 -4.705 19.174 1.00 87.00 106 VAL A C 1
ATOM 831 O O . VAL A 1 106 ? -2.930 -5.274 19.350 1.00 87.00 106 VAL A O 1
ATOM 834 N N . GLY A 1 107 ? -0.817 -5.330 18.612 1.00 85.81 107 GLY A N 1
ATOM 835 C CA . GLY A 1 107 ? -0.814 -6.746 18.231 1.00 85.81 107 GLY A CA 1
ATOM 836 C C . GLY A 1 107 ? -1.502 -7.063 16.899 1.00 85.81 107 GLY A C 1
ATOM 837 O O . GLY A 1 107 ? -1.649 -8.234 16.553 1.00 85.81 107 GLY A O 1
ATOM 838 N N . ILE A 1 108 ? -1.904 -6.055 16.118 1.00 84.06 108 ILE A N 1
ATOM 839 C CA . ILE A 1 108 ? -2.521 -6.254 14.802 1.00 84.06 108 ILE A CA 1
ATOM 840 C C . ILE A 1 108 ? -1.430 -6.201 13.735 1.00 84.06 108 ILE A C 1
ATOM 842 O O . ILE A 1 108 ? -0.987 -5.132 13.315 1.00 84.06 108 ILE A O 1
ATOM 846 N N . VAL A 1 109 ? -1.013 -7.374 13.263 1.00 77.88 109 VAL A N 1
ATOM 847 C CA . VAL A 1 109 ? -0.036 -7.505 12.175 1.00 77.88 109 VAL A CA 1
ATOM 848 C C . VAL A 1 109 ? -0.750 -7.911 10.882 1.00 77.88 109 VAL A C 1
ATOM 850 O O . VAL A 1 109 ? -1.720 -8.677 10.875 1.00 77.88 109 VAL A O 1
ATOM 853 N N . ALA A 1 110 ? -0.316 -7.347 9.755 1.00 71.69 110 ALA A N 1
ATOM 854 C CA . ALA A 1 110 ? -0.793 -7.765 8.444 1.00 71.69 110 ALA A CA 1
ATOM 855 C C . ALA A 1 110 ? -0.257 -9.171 8.120 1.00 71.69 110 ALA A C 1
ATOM 857 O O . ALA A 1 110 ? 0.934 -9.430 8.269 1.00 71.69 110 ALA A O 1
ATOM 858 N N . SER A 1 111 ? -1.122 -10.081 7.666 1.00 64.88 111 SER A N 1
ATOM 859 C CA . SER A 1 111 ? -0.671 -11.349 7.084 1.00 64.88 111 SER A CA 1
ATOM 860 C C . SER A 1 111 ? 0.016 -11.102 5.733 1.00 64.88 111 SER A C 1
ATOM 862 O O . SER A 1 111 ? -0.221 -10.075 5.093 1.00 64.88 111 SER A O 1
ATOM 864 N N . ALA A 1 112 ? 0.832 -12.056 5.269 1.00 56.62 112 ALA A N 1
ATOM 865 C CA . ALA A 1 112 ? 1.603 -11.935 4.022 1.00 56.62 112 ALA A CA 1
ATOM 866 C C . ALA A 1 112 ? 0.745 -11.648 2.770 1.00 56.62 112 ALA A C 1
ATOM 868 O O . ALA A 1 112 ? 1.243 -11.071 1.808 1.00 56.62 112 ALA A O 1
ATOM 869 N N . ASN A 1 113 ? -0.545 -12.001 2.805 1.00 63.84 113 ASN A N 1
ATOM 870 C CA . ASN A 1 113 ? -1.498 -11.774 1.718 1.00 63.84 113 ASN A CA 1
ATOM 871 C C . ASN A 1 113 ? -2.511 -10.653 2.019 1.00 63.84 113 ASN A C 1
ATOM 873 O O . ASN A 1 113 ? -3.516 -10.552 1.322 1.00 63.84 113 ASN A O 1
ATOM 877 N N . CYS A 1 114 ? -2.292 -9.814 3.043 1.00 70.94 114 CYS A N 1
ATOM 878 C CA . CYS A 1 114 ? -3.236 -8.737 3.339 1.00 70.94 114 CYS A CA 1
ATOM 879 C C . CYS A 1 114 ? -3.114 -7.568 2.336 1.00 70.94 114 CYS A C 1
ATOM 881 O O . CYS A 1 114 ? -2.027 -6.990 2.214 1.00 70.94 114 CYS A O 1
ATOM 883 N N . PRO A 1 115 ? -4.230 -7.083 1.753 1.00 78.81 115 PRO A N 1
ATOM 884 C CA . PRO A 1 115 ? -4.295 -5.794 1.049 1.00 78.81 115 PRO A CA 1
ATOM 885 C C . PRO A 1 115 ? -3.820 -4.587 1.883 1.00 78.81 115 PRO A C 1
ATOM 887 O O . PRO A 1 115 ? -3.525 -3.527 1.333 1.00 78.81 115 PRO A O 1
ATOM 890 N N . CYS A 1 116 ? -3.711 -4.746 3.207 1.00 81.62 116 CYS A N 1
ATOM 891 C CA . CYS A 1 116 ? -3.163 -3.788 4.166 1.00 81.62 116 CYS A CA 1
ATOM 892 C C . CYS A 1 116 ? -1.832 -3.170 3.708 1.00 81.62 116 CYS A C 1
ATOM 894 O O . CYS A 1 116 ? -1.627 -1.971 3.868 1.00 81.62 116 CYS A O 1
ATOM 896 N N . GLU A 1 117 ? -0.926 -3.984 3.150 1.00 82.75 117 GLU A N 1
ATOM 897 C CA . GLU A 1 117 ? 0.391 -3.522 2.689 1.00 82.75 117 GLU A CA 1
ATOM 898 C C . GLU A 1 117 ? 0.274 -2.540 1.526 1.00 82.75 117 GLU A C 1
ATOM 900 O O . GLU A 1 117 ? 0.950 -1.512 1.491 1.00 82.75 117 GLU A O 1
ATOM 905 N N . HIS A 1 118 ? -0.624 -2.843 0.589 1.00 83.25 118 HIS A N 1
ATOM 906 C CA . HIS A 1 118 ? -0.901 -1.985 -0.552 1.00 83.25 118 HIS A CA 1
ATOM 907 C C . HIS A 1 118 ? -1.515 -0.659 -0.103 1.00 83.25 118 HIS A C 1
ATOM 909 O O . HIS A 1 118 ? -1.013 0.399 -0.471 1.00 83.25 118 HIS A O 1
ATOM 915 N N . ARG A 1 119 ? -2.538 -0.719 0.756 1.00 91.38 119 ARG A N 1
ATOM 916 C CA . ARG A 1 119 ? -3.237 0.458 1.293 1.00 91.38 119 ARG A CA 1
ATOM 917 C C . ARG A 1 119 ? -2.319 1.355 2.120 1.00 91.38 119 ARG A C 1
ATOM 919 O O . ARG A 1 119 ? -2.332 2.566 1.946 1.00 91.38 119 ARG A O 1
ATOM 926 N N . ALA A 1 120 ? -1.460 0.778 2.960 1.00 91.19 120 ALA A N 1
ATOM 927 C CA . ALA A 1 120 ? -0.456 1.547 3.691 1.00 91.19 120 ALA A CA 1
ATOM 928 C C . ALA A 1 120 ? 0.520 2.246 2.735 1.00 91.19 120 ALA A C 1
ATOM 930 O O . ALA A 1 120 ? 0.814 3.425 2.888 1.00 91.19 120 ALA A O 1
ATOM 931 N N . ARG A 1 121 ? 0.986 1.560 1.694 1.00 85.69 121 ARG A N 1
ATOM 932 C CA . ARG A 1 121 ? 1.870 2.201 0.722 1.00 85.69 121 ARG A CA 1
ATOM 933 C C . ARG A 1 121 ? 1.167 3.282 -0.093 1.00 85.69 121 ARG A C 1
ATOM 935 O O . ARG A 1 121 ? 1.777 4.298 -0.381 1.00 85.69 121 ARG A O 1
ATOM 942 N N . GLN A 1 122 ? -0.105 3.091 -0.421 1.00 90.00 122 GLN A N 1
ATOM 943 C CA . GLN A 1 122 ? -0.918 4.122 -1.056 1.00 90.00 122 GLN A CA 1
ATOM 944 C C . GLN A 1 122 ? -1.034 5.366 -0.163 1.00 90.00 122 GLN A C 1
ATOM 946 O O . GLN A 1 122 ? -0.883 6.479 -0.651 1.00 90.00 122 GLN A O 1
ATOM 951 N N . MET A 1 123 ? -1.200 5.191 1.151 1.00 93.81 123 MET A N 1
ATOM 952 C CA . MET A 1 123 ? -1.143 6.305 2.103 1.00 93.81 123 MET A CA 1
ATOM 953 C C . MET A 1 123 ? 0.235 6.983 2.143 1.00 93.81 123 MET A C 1
ATOM 955 O O . MET A 1 123 ? 0.315 8.203 2.278 1.00 93.81 123 MET A O 1
ATOM 959 N N . ASP A 1 124 ? 1.322 6.214 2.045 1.00 91.94 124 ASP A N 1
ATOM 960 C CA . ASP A 1 124 ? 2.681 6.767 1.969 1.00 91.94 124 ASP A CA 1
ATOM 961 C C . ASP A 1 124 ? 2.891 7.572 0.675 1.00 91.94 124 ASP A C 1
ATOM 963 O O . ASP A 1 124 ? 3.450 8.666 0.736 1.00 91.94 124 ASP A O 1
ATOM 967 N N . ASP A 1 125 ? 2.374 7.082 -0.459 1.00 87.44 125 ASP A N 1
ATOM 968 C CA . ASP A 1 125 ? 2.413 7.757 -1.763 1.00 87.44 125 ASP A CA 1
ATOM 969 C C . ASP A 1 125 ? 1.615 9.073 -1.762 1.00 87.44 125 ASP A C 1
ATOM 971 O O . ASP A 1 125 ? 2.105 10.085 -2.260 1.00 87.44 125 ASP A O 1
ATOM 975 N N . TRP A 1 126 ? 0.406 9.074 -1.189 1.00 91.19 126 TRP A N 1
ATOM 976 C CA . TRP A 1 126 ? -0.420 10.278 -1.005 1.00 91.19 126 TRP A CA 1
ATOM 977 C C . TRP A 1 126 ? 0.235 11.292 -0.066 1.00 91.19 126 TRP A C 1
ATOM 979 O O . TRP A 1 126 ? 0.103 12.507 -0.215 1.00 91.19 126 TRP A O 1
ATOM 989 N N . GLY A 1 127 ? 0.945 10.796 0.944 1.00 90.62 127 GLY A N 1
ATOM 990 C CA . GLY A 1 127 ? 1.492 11.629 1.996 1.00 90.62 127 GLY A CA 1
ATOM 991 C C . GLY A 1 127 ? 0.420 12.173 2.955 1.00 90.62 127 GLY A C 1
ATOM 992 O O . GLY A 1 127 ? -0.772 11.874 2.853 1.00 90.62 127 GLY A O 1
ATOM 993 N N . PRO A 1 128 ? 0.845 12.940 3.975 1.00 93.06 128 PRO A N 1
ATOM 994 C CA . PRO A 1 128 ? 0.003 13.283 5.120 1.00 93.06 128 PRO A CA 1
ATOM 995 C C . PRO A 1 128 ? -1.161 14.225 4.805 1.00 93.06 128 PRO A C 1
ATOM 997 O O . PRO A 1 128 ? -2.170 14.170 5.507 1.00 93.06 128 PRO A O 1
ATOM 1000 N N . ASP A 1 129 ? -1.021 15.090 3.803 1.00 93.19 129 ASP A N 1
ATOM 1001 C CA . ASP A 1 129 ? -2.024 16.113 3.500 1.00 93.19 129 ASP A CA 1
ATOM 1002 C C . ASP A 1 129 ? -3.193 15.504 2.725 1.00 93.19 129 ASP A C 1
ATOM 1004 O O . ASP A 1 129 ? -4.321 15.555 3.211 1.00 93.19 129 ASP A O 1
ATOM 1008 N N . GLU A 1 130 ? -2.928 14.778 1.639 1.00 94.50 130 GLU A N 1
ATOM 1009 C CA . GLU A 1 130 ? -3.977 14.050 0.914 1.00 94.50 130 GLU A CA 1
ATOM 1010 C C . GLU A 1 130 ? -4.610 12.942 1.782 1.00 94.50 130 GLU A C 1
ATOM 1012 O O . GLU A 1 130 ? -5.831 12.782 1.794 1.00 94.50 130 GLU A O 1
ATOM 1017 N N . CYS A 1 131 ? -3.835 12.244 2.627 1.00 96.81 131 CYS A N 1
ATOM 1018 C CA . CYS A 1 131 ? -4.416 11.308 3.603 1.00 96.81 131 CYS A CA 1
ATOM 1019 C C . CYS A 1 131 ? -5.404 11.981 4.568 1.00 96.81 131 CYS A C 1
ATOM 1021 O O . CYS A 1 131 ? -6.309 11.314 5.069 1.00 96.81 131 CYS A O 1
ATOM 1023 N N . SER A 1 132 ? -5.228 13.272 4.871 1.00 96.25 132 SER A N 1
ATOM 1024 C CA . SER A 1 132 ? -6.131 14.001 5.766 1.00 96.25 132 SER A CA 1
ATOM 1025 C C . SER A 1 132 ? -7.480 14.322 5.119 1.00 96.25 132 SER A C 1
ATOM 1027 O O . SER A 1 132 ? -8.489 14.373 5.822 1.00 96.25 132 SER A O 1
ATOM 1029 N N . GLU A 1 133 ? -7.511 14.440 3.793 1.00 97.56 133 GLU A N 1
ATOM 1030 C CA . GLU A 1 133 ? -8.729 14.623 2.997 1.00 97.56 133 GLU A CA 1
ATOM 1031 C C . GLU A 1 133 ? -9.446 13.286 2.745 1.00 97.56 133 GLU A C 1
ATOM 1033 O O . GLU A 1 133 ? -10.671 13.238 2.651 1.00 97.56 133 GLU A O 1
ATOM 1038 N N . ARG A 1 134 ? -8.697 12.176 2.724 1.00 98.06 134 ARG A N 1
ATOM 1039 C CA . ARG A 1 134 ? -9.196 10.815 2.451 1.00 98.06 134 ARG A CA 1
ATOM 1040 C C . ARG A 1 134 ? -9.410 9.945 3.694 1.00 98.06 134 ARG A C 1
ATOM 1042 O O . ARG A 1 134 ? -9.464 8.720 3.592 1.00 98.06 134 ARG A O 1
ATOM 1049 N N . ILE A 1 135 ? -9.542 10.535 4.886 1.00 97.69 135 ILE A N 1
ATOM 1050 C CA . ILE A 1 135 ? -9.648 9.764 6.143 1.00 97.69 135 ILE A CA 1
ATOM 1051 C C . ILE A 1 135 ? -10.792 8.745 6.096 1.00 97.69 135 ILE A C 1
ATOM 1053 O O . ILE A 1 135 ? -10.606 7.610 6.525 1.00 97.69 135 ILE A O 1
ATOM 1057 N N . GLU A 1 136 ? -11.961 9.125 5.578 1.00 97.88 136 GLU A N 1
ATOM 1058 C CA . GLU A 1 136 ? -13.119 8.224 5.531 1.00 97.88 136 GLU A CA 1
ATOM 1059 C C . GLU A 1 136 ? -12.905 7.046 4.570 1.00 97.88 136 GLU A C 1
ATOM 1061 O O . GLU A 1 136 ? -13.300 5.927 4.888 1.00 97.88 136 GLU A O 1
ATOM 1066 N N . GLU A 1 137 ? -12.212 7.266 3.447 1.00 97.06 137 GLU A N 1
ATOM 1067 C CA . GLU A 1 137 ? -11.821 6.207 2.506 1.00 97.06 137 GLU A CA 1
ATOM 1068 C C . GLU A 1 137 ? -10.907 5.187 3.203 1.00 97.06 137 GLU A C 1
ATOM 1070 O O . GLU A 1 137 ? -11.170 3.983 3.198 1.00 97.06 137 GLU A O 1
ATOM 1075 N N . ILE A 1 138 ? -9.888 5.680 3.911 1.00 96.88 138 ILE A N 1
ATOM 1076 C CA . ILE A 1 138 ? -8.931 4.842 4.642 1.00 96.88 138 ILE A CA 1
ATOM 1077 C C . ILE A 1 138 ? -9.612 4.098 5.804 1.00 96.88 138 ILE A C 1
ATOM 1079 O O . ILE A 1 138 ? -9.312 2.936 6.077 1.00 96.88 138 ILE A O 1
ATOM 1083 N N . VAL A 1 139 ? -10.547 4.739 6.505 1.00 96.94 139 VAL A N 1
ATOM 1084 C CA . VAL A 1 139 ? -11.319 4.095 7.579 1.00 96.94 139 VAL A CA 1
ATOM 1085 C C . VAL A 1 139 ? -12.245 3.018 7.020 1.00 96.94 139 VAL A C 1
ATOM 1087 O O . VAL A 1 139 ? -12.345 1.951 7.626 1.00 96.94 139 VAL A O 1
ATOM 1090 N N . GLY A 1 140 ? -12.852 3.244 5.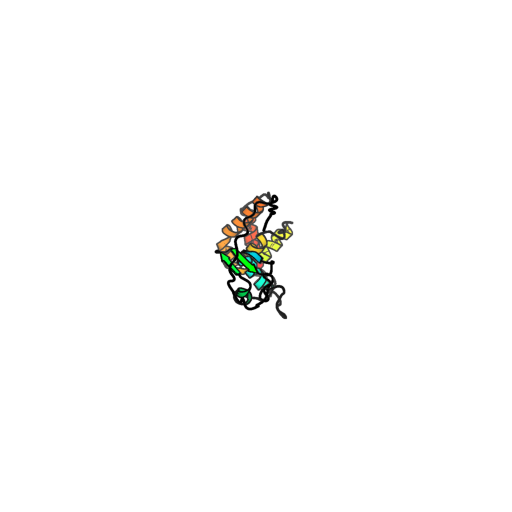851 1.00 96.69 140 GLY A N 1
ATOM 1091 C CA . GLY A 1 140 ? -13.612 2.225 5.125 1.00 96.69 140 GLY A CA 1
ATOM 1092 C C . GLY A 1 140 ? -12.766 0.985 4.848 1.00 96.69 140 GLY A C 1
ATOM 1093 O O . GLY A 1 140 ? -13.165 -0.131 5.178 1.00 96.69 140 GLY A O 1
ATOM 1094 N N . TRP A 1 141 ? -11.534 1.181 4.380 1.00 94.69 141 TRP A N 1
ATOM 1095 C CA . TRP A 1 141 ? -10.595 0.085 4.176 1.00 94.69 141 TRP A CA 1
ATOM 1096 C C . TRP A 1 141 ? -10.259 -0.699 5.448 1.00 94.69 141 TRP A C 1
ATOM 1098 O O . TRP A 1 141 ? -10.141 -1.926 5.403 1.00 94.69 141 TRP A O 1
ATOM 1108 N N . LEU A 1 142 ? -10.059 -0.011 6.575 1.00 92.62 142 LEU A N 1
ATOM 1109 C CA . LEU A 1 142 ? -9.793 -0.668 7.856 1.00 92.62 142 LEU A CA 1
ATOM 1110 C C . LEU A 1 142 ? -11.010 -1.464 8.335 1.00 92.62 142 LEU A C 1
ATOM 1112 O O . LEU A 1 142 ? -10.844 -2.579 8.828 1.00 92.62 142 LEU A O 1
ATOM 1116 N N . ARG A 1 143 ? -12.218 -0.923 8.147 1.00 94.19 143 ARG A N 1
ATOM 1117 C CA . ARG A 1 143 ? -13.473 -1.598 8.487 1.00 94.19 143 ARG A CA 1
ATOM 1118 C C . ARG A 1 143 ? -13.648 -2.885 7.688 1.00 94.19 143 ARG A C 1
ATOM 1120 O O . ARG A 1 143 ? -13.935 -3.919 8.280 1.00 94.19 143 ARG A O 1
ATOM 1127 N N . GLU A 1 144 ? -13.442 -2.830 6.373 1.00 93.06 144 GLU A N 1
ATOM 1128 C CA . GLU A 1 144 ? -13.509 -4.005 5.493 1.00 93.06 144 GLU A CA 1
ATOM 1129 C C . GLU A 1 144 ? -12.558 -5.108 5.967 1.00 93.06 144 GLU A C 1
ATOM 1131 O O . GLU A 1 144 ? -12.960 -6.254 6.143 1.00 93.06 144 GLU A O 1
ATOM 1136 N N . GLN A 1 145 ? -11.303 -4.753 6.256 1.00 90.50 145 GLN A N 1
ATOM 1137 C CA . GLN A 1 145 ? -10.293 -5.724 6.685 1.00 90.50 145 GLN A CA 1
ATOM 1138 C C . GLN A 1 145 ? -10.531 -6.255 8.102 1.00 90.50 145 GLN A C 1
ATOM 1140 O O . GLN A 1 145 ? -10.190 -7.401 8.393 1.00 90.50 145 GLN A O 1
ATOM 1145 N N . ALA A 1 146 ? -11.110 -5.452 8.996 1.00 90.06 146 ALA A N 1
ATOM 1146 C CA . ALA A 1 146 ? -11.519 -5.917 10.316 1.00 90.06 146 ALA A CA 1
ATOM 1147 C C . ALA A 1 146 ? -12.692 -6.903 10.212 1.00 90.06 146 ALA A C 1
ATOM 1149 O O . ALA A 1 146 ? -12.641 -7.963 10.834 1.00 90.06 146 ALA A O 1
ATOM 1150 N N . ALA A 1 147 ? -13.687 -6.605 9.370 1.00 91.12 147 ALA A N 1
ATOM 1151 C CA . ALA A 1 147 ? -14.828 -7.482 9.119 1.00 91.12 147 ALA A CA 1
ATOM 1152 C C . ALA A 1 147 ? -14.395 -8.834 8.529 1.00 91.12 147 ALA A C 1
ATOM 1154 O O . ALA A 1 147 ? -14.802 -9.876 9.039 1.00 91.12 147 ALA A O 1
ATOM 1155 N N . GLU A 1 148 ? -13.501 -8.836 7.534 1.00 87.75 148 GLU A N 1
ATOM 1156 C CA . GLU A 1 148 ? -12.927 -10.065 6.957 1.00 87.75 148 GLU A CA 1
ATOM 1157 C C . GLU A 1 148 ? -12.197 -10.935 7.992 1.00 87.75 148 GLU A C 1
ATOM 1159 O O . GLU A 1 148 ? -12.140 -12.155 7.857 1.00 87.75 148 GLU A O 1
ATOM 1164 N N . ARG A 1 149 ? -11.645 -10.318 9.042 1.00 85.31 149 ARG A N 1
ATOM 1165 C CA . ARG A 1 149 ? -10.922 -11.004 10.124 1.00 85.31 149 ARG A CA 1
ATOM 1166 C C . ARG A 1 149 ? -11.790 -11.305 11.348 1.00 85.31 149 ARG A C 1
ATOM 1168 O O . ARG A 1 149 ? -11.263 -11.809 12.336 1.00 85.31 149 ARG A O 1
ATOM 1175 N N . GLY A 1 150 ? -13.083 -10.971 11.318 1.00 88.62 150 GLY A N 1
ATOM 1176 C CA . GLY A 1 150 ? -13.981 -11.108 12.469 1.00 88.62 150 GLY A CA 1
ATOM 1177 C C . GLY A 1 150 ? -13.593 -10.232 13.666 1.00 88.62 150 GLY A C 1
ATOM 1178 O O . GLY A 1 150 ? -13.930 -10.556 14.803 1.00 88.62 150 GLY A O 1
ATOM 1179 N N . LEU A 1 151 ? -12.857 -9.142 13.433 1.00 86.81 151 LEU A N 1
ATOM 1180 C CA . LEU A 1 151 ? -12.426 -8.215 14.474 1.00 86.81 151 LEU A CA 1
ATOM 1181 C C . LEU A 1 151 ? -13.468 -7.103 14.660 1.00 86.81 151 LEU A C 1
ATOM 1183 O O . LEU A 1 151 ? -13.941 -6.538 13.669 1.00 86.81 151 LEU A O 1
ATOM 1187 N N . PRO A 1 152 ? -13.803 -6.729 15.908 1.00 90.25 152 PRO A N 1
ATOM 1188 C CA . PRO A 1 152 ? -14.667 -5.586 16.151 1.00 90.25 152 PRO A CA 1
ATOM 1189 C C . PRO A 1 152 ? -13.986 -4.305 15.660 1.00 90.25 152 PRO A C 1
ATOM 1191 O O . PRO A 1 152 ? -12.808 -4.063 15.934 1.00 90.25 152 PRO A O 1
ATOM 1194 N N . PHE A 1 153 ? -14.738 -3.463 14.954 1.00 93.12 153 PHE A N 1
ATOM 1195 C CA . PHE A 1 153 ? -14.241 -2.196 14.430 1.00 93.12 153 PHE A CA 1
ATOM 1196 C C . PHE A 1 153 ? -15.147 -1.041 14.841 1.00 93.12 153 PHE A C 1
ATOM 1198 O O . PHE A 1 153 ? -16.359 -1.083 14.641 1.00 93.12 153 PHE A O 1
ATOM 1205 N N . LEU A 1 154 ? -14.538 0.010 15.388 1.00 94.19 154 LEU A N 1
ATOM 1206 C CA . LEU A 1 154 ? -15.206 1.265 15.710 1.00 94.19 154 LEU A CA 1
ATOM 1207 C C . LEU A 1 154 ? -14.603 2.372 14.849 1.00 94.19 154 LEU A C 1
ATOM 1209 O O . LEU A 1 154 ? -13.417 2.684 14.974 1.00 94.19 154 LEU A O 1
ATOM 1213 N N . ASP A 1 155 ? -15.422 3.019 14.023 1.00 94.00 155 ASP A N 1
ATOM 1214 C CA . ASP A 1 155 ? -14.935 4.042 13.089 1.00 94.00 155 ASP A CA 1
ATOM 1215 C C . ASP A 1 155 ? -14.244 5.210 13.790 1.00 94.00 155 ASP A C 1
ATOM 1217 O O . ASP A 1 155 ? -13.282 5.772 13.273 1.00 94.00 155 ASP A O 1
ATOM 1221 N N . ALA A 1 156 ? -14.719 5.590 14.978 1.00 95.94 156 ALA A N 1
ATOM 1222 C CA . ALA A 1 156 ? -14.095 6.642 15.772 1.00 95.94 156 ALA A CA 1
ATOM 1223 C C . ALA A 1 156 ? -12.639 6.290 16.125 1.00 95.94 156 ALA A C 1
ATOM 1225 O O . ALA A 1 156 ? -11.748 7.123 15.943 1.00 95.94 156 ALA A O 1
ATOM 1226 N N . ALA A 1 157 ? -12.387 5.044 16.539 1.00 93.44 157 ALA A N 1
ATOM 1227 C CA . ALA A 1 157 ? -11.042 4.550 16.819 1.00 93.44 157 ALA A CA 1
ATOM 1228 C C . ALA A 1 157 ? -10.192 4.484 15.539 1.00 93.44 157 ALA A C 1
ATOM 1230 O O . ALA A 1 157 ? -9.041 4.922 15.549 1.00 93.44 157 ALA A O 1
ATOM 1231 N N . GLY A 1 158 ? -10.777 4.040 14.420 1.00 95.19 158 GLY A N 1
ATOM 1232 C CA . GLY A 1 158 ? -10.129 4.063 13.105 1.00 95.19 158 GLY A CA 1
ATOM 1233 C C . GLY A 1 158 ? -9.673 5.469 12.701 1.00 95.19 158 GLY A C 1
ATOM 1234 O O . GLY A 1 158 ? -8.498 5.686 12.411 1.00 95.19 158 GLY A O 1
ATOM 1235 N N . ARG A 1 159 ? -10.566 6.465 12.775 1.00 97.94 159 ARG A N 1
ATOM 1236 C CA . ARG A 1 159 ? -10.239 7.873 12.481 1.00 97.94 159 ARG A CA 1
ATOM 1237 C C . ARG A 1 159 ? -9.143 8.410 13.396 1.00 97.94 159 ARG A C 1
ATOM 1239 O O . ARG A 1 159 ? -8.254 9.123 12.933 1.00 97.94 159 ARG A O 1
ATOM 1246 N N . MET A 1 160 ? -9.196 8.097 14.693 1.00 97.25 160 MET A N 1
ATOM 1247 C CA . MET A 1 160 ? -8.161 8.506 15.649 1.00 97.25 160 MET A CA 1
ATOM 1248 C C . MET A 1 160 ? -6.795 7.918 15.287 1.00 97.25 160 MET A C 1
ATOM 1250 O O . MET A 1 160 ? -5.803 8.650 15.274 1.00 97.25 160 MET A O 1
ATOM 1254 N N . LEU A 1 161 ? -6.754 6.631 14.939 1.00 96.06 161 LEU A N 1
ATOM 1255 C CA . LEU A 1 161 ? -5.539 5.937 14.525 1.00 96.06 161 LEU A CA 1
ATOM 1256 C C . LEU A 1 161 ? -4.935 6.562 13.259 1.00 96.06 161 LEU A C 1
ATOM 1258 O O . LEU A 1 161 ? -3.750 6.894 13.255 1.00 96.06 161 LEU A O 1
ATOM 1262 N N . ILE A 1 162 ? -5.745 6.832 12.230 1.00 97.38 162 ILE A N 1
ATOM 1263 C CA . ILE A 1 162 ? -5.275 7.477 10.992 1.00 97.38 162 ILE A CA 1
ATOM 1264 C C . ILE A 1 162 ? -4.777 8.903 11.245 1.00 97.38 162 ILE A C 1
ATOM 1266 O O . ILE A 1 162 ? -3.685 9.267 10.809 1.00 97.38 162 ILE A O 1
ATOM 1270 N N . ARG A 1 163 ? -5.505 9.711 12.025 1.00 97.75 163 ARG A N 1
ATOM 1271 C CA . ARG A 1 163 ? -5.052 11.066 12.394 1.00 97.75 163 ARG A CA 1
ATOM 1272 C C . ARG A 1 163 ? -3.730 11.044 13.159 1.00 97.75 163 ARG A C 1
ATOM 1274 O O . ARG A 1 163 ? -2.889 11.923 12.960 1.00 97.75 163 ARG A O 1
ATOM 1281 N N . LYS A 1 164 ? -3.531 10.054 14.035 1.00 96.75 164 LYS A N 1
ATOM 1282 C CA . LYS A 1 164 ? -2.267 9.867 14.757 1.00 96.75 164 LYS A CA 1
ATOM 1283 C C . LYS A 1 164 ? -1.139 9.473 13.804 1.00 96.75 164 LYS A C 1
ATOM 1285 O O . LYS A 1 164 ? -0.061 10.057 13.899 1.00 96.75 164 LYS A O 1
ATOM 1290 N N . ALA A 1 165 ? -1.397 8.574 12.859 1.00 96.06 165 ALA A N 1
ATOM 1291 C CA . ALA A 1 165 ? -0.432 8.175 11.841 1.00 96.06 165 ALA A CA 1
ATOM 1292 C C . ALA A 1 165 ? 0.017 9.359 10.963 1.00 96.06 165 ALA A C 1
ATOM 1294 O O . ALA A 1 165 ? 1.213 9.601 10.809 1.00 96.06 165 ALA A O 1
ATOM 1295 N N . ILE A 1 166 ? -0.932 10.173 10.487 1.00 95.94 166 ILE A N 1
ATOM 1296 C CA . ILE A 1 166 ? -0.662 11.411 9.734 1.00 95.94 166 ILE A CA 1
ATOM 1297 C C . ILE A 1 166 ? 0.204 12.372 10.556 1.00 95.94 166 ILE A C 1
ATOM 1299 O O . ILE A 1 166 ? 1.188 12.919 10.056 1.00 95.94 166 ILE A O 1
ATOM 1303 N N . ARG A 1 167 ? -0.134 12.572 11.837 1.00 95.31 167 ARG A N 1
ATOM 1304 C CA . ARG A 1 167 ? 0.635 13.448 12.731 1.00 95.31 167 ARG A CA 1
ATOM 1305 C C . ARG A 1 167 ? 2.073 12.964 12.892 1.00 95.31 167 ARG A C 1
ATOM 1307 O O . ARG A 1 167 ? 2.988 13.775 12.799 1.00 95.31 167 ARG A O 1
ATOM 1314 N N . ASN A 1 168 ? 2.271 11.667 13.111 1.00 94.00 168 ASN A N 1
ATOM 1315 C CA . ASN A 1 168 ? 3.609 11.097 13.220 1.00 94.00 168 ASN A CA 1
ATOM 1316 C C . ASN A 1 168 ? 4.403 11.280 11.920 1.00 94.00 168 ASN A C 1
ATOM 1318 O O . ASN A 1 168 ? 5.553 11.702 11.975 1.00 94.00 168 ASN A O 1
ATOM 1322 N N . ALA A 1 169 ? 3.778 11.049 10.763 1.00 92.44 169 ALA A N 1
ATOM 1323 C CA . ALA A 1 169 ? 4.428 11.211 9.466 1.00 92.44 169 ALA A CA 1
ATOM 1324 C C . ALA A 1 169 ? 4.878 12.663 9.223 1.00 92.44 169 ALA A C 1
ATOM 1326 O O . ALA A 1 169 ? 5.984 12.900 8.738 1.00 92.44 169 ALA A O 1
ATOM 1327 N N . ARG A 1 170 ? 4.062 13.649 9.628 1.00 91.19 170 ARG A N 1
ATOM 1328 C CA . ARG A 1 170 ? 4.437 15.075 9.589 1.00 91.19 170 ARG A CA 1
ATOM 1329 C C . ARG A 1 170 ? 5.610 15.398 10.520 1.00 91.19 170 ARG A C 1
ATOM 1331 O O . ARG A 1 170 ? 6.462 16.202 10.156 1.00 91.19 170 ARG A O 1
ATOM 1338 N N . SER A 1 171 ? 5.667 14.788 11.703 1.00 83.62 171 SER A N 1
ATOM 1339 C CA . SER A 1 171 ? 6.758 15.000 12.667 1.00 83.62 171 SER A CA 1
ATOM 1340 C C . SER A 1 171 ? 8.055 14.283 12.289 1.00 83.62 171 SER A C 1
ATOM 1342 O O . SER A 1 171 ? 9.127 14.771 12.638 1.00 83.62 171 SER A O 1
ATOM 1344 N N . ALA A 1 172 ? 7.975 13.156 11.578 1.00 76.69 172 ALA A N 1
ATOM 1345 C CA . ALA A 1 172 ? 9.137 12.423 11.080 1.00 76.69 172 ALA A CA 1
ATOM 1346 C C . ALA A 1 172 ? 9.870 13.203 9.975 1.00 76.69 172 ALA A C 1
ATOM 1348 O O . ALA A 1 172 ? 11.093 13.267 9.991 1.00 76.69 172 ALA A O 1
ATOM 1349 N N . LYS A 1 173 ? 9.135 13.899 9.091 1.00 60.53 173 LYS A N 1
ATOM 1350 C CA . LYS A 1 173 ? 9.722 14.797 8.073 1.00 60.53 173 LYS A CA 1
ATOM 1351 C C . LYS A 1 173 ? 10.508 15.984 8.650 1.00 60.53 173 LYS A C 1
ATOM 1353 O O . LYS A 1 173 ? 11.255 16.608 7.915 1.00 60.53 173 LYS A O 1
ATOM 1358 N N . LYS A 1 174 ? 10.312 16.334 9.927 1.00 54.22 174 LYS A N 1
ATOM 1359 C CA . LYS A 1 174 ? 11.028 17.440 10.591 1.00 54.22 174 LYS A CA 1
ATOM 1360 C C . LYS A 1 174 ? 12.330 17.005 11.279 1.00 54.22 174 LYS A C 1
ATOM 1362 O O . LYS A 1 174 ? 13.021 17.863 11.812 1.00 54.22 174 LYS A O 1
ATOM 1367 N N . GLN A 1 175 ? 12.609 15.703 11.347 1.00 49.06 175 GLN A N 1
ATOM 1368 C CA . GLN A 1 175 ? 13.688 15.118 12.160 1.00 49.06 175 GLN A CA 1
ATOM 1369 C C . GLN A 1 175 ? 14.754 14.375 11.334 1.00 49.06 175 GLN A C 1
ATOM 1371 O O . GLN A 1 175 ? 15.608 13.714 11.921 1.00 49.06 175 GLN A O 1
ATOM 1376 N N . GLY A 1 176 ? 14.701 14.463 10.003 1.00 42.16 176 GLY A N 1
ATOM 1377 C CA . GLY A 1 176 ? 15.734 13.979 9.081 1.00 42.16 176 GLY A CA 1
ATOM 1378 C C . GLY A 1 176 ? 16.202 15.113 8.189 1.00 42.16 176 GLY A C 1
ATOM 1379 O O . GLY A 1 176 ? 17.378 15.062 7.779 1.00 42.16 176 GLY A O 1
#

Radius of gyration: 29.65 Å; chains: 1; bounding box: 38×88×83 Å

Secondary structure (DSSP, 8-state):
---------S-----------------------S-EEEEEHHHHHHHHHHHT--TTTTGGGEEEEETTEEEEETTSTTS--SPPTT--PPPP-SHHHHHHHHHHHTT----TT-THHHHHHHHHHHHHHHHHHSHHHHHHHHHHHHHHTT----HHHHHHHHHHHHHHHHHHTT--

Foldseek 3Di:
DDDDDDDDDDDDDDPDDDDDDDDPDDDDDDDPDPQKDWDFQVVQCVLQLVAVHHCVQLVVQFPDDDPRITIGNCPDPSRRPHHDVPDDRDDQAALLVLLQVVCVVVVRHADPPDCSVVLSVVRRVCHLPSLVVCQVVSLVVVVVVCVVVVHDDDSVVSSVSSNVSSVVRVVVVVVD

Sequence (176 aa):
MLRGDRLLNQAGVWVLRRVQGQRHYLRGRAMQSTSVIVAKRWQLEQRCRQRGYTLNEVAACVVARDGDSWTIDTAHPAYPRGAKPGWDPPPPAGPGTEMKKLLAAVGIVASANCPCEHRARQMDDWGPDECSERIEEIVGWLREQAAERGLPFLDAAGRMLIRKAIRNARSAKKQG

pLDDT: mean 79.66, std 20.65, range [36.81, 98.06]